Protein AF-A0A419AUM7-F1 (afdb_monomer)

Organism: Pectobacterium carotovorum (NCBI:txid554)

Structure (mmCIF, N/CA/C/O backbone):
data_AF-A0A419AUM7-F1
#
_entry.id   AF-A0A419AUM7-F1
#
loop_
_atom_site.group_PDB
_atom_site.id
_atom_site.type_symbol
_atom_site.label_atom_id
_atom_site.label_alt_id
_atom_site.label_comp_id
_atom_site.label_asym_id
_atom_site.label_entity_id
_atom_site.label_seq_id
_atom_site.pdbx_PDB_ins_code
_atom_site.Cartn_x
_atom_site.Cartn_y
_atom_site.Cartn_z
_atom_site.occupancy
_atom_site.B_iso_or_equiv
_atom_site.auth_seq_id
_atom_site.auth_comp_id
_atom_site.auth_asym_id
_atom_site.auth_atom_id
_atom_site.pdbx_PDB_model_num
ATOM 1 N N . MET A 1 1 ? -9.371 -8.138 -4.389 1.00 86.44 1 MET A N 1
ATOM 2 C CA . MET A 1 1 ? -8.068 -7.621 -4.833 1.00 86.44 1 MET A CA 1
ATOM 3 C C . MET A 1 1 ? -8.149 -7.332 -6.309 1.00 86.44 1 MET A C 1
ATOM 5 O O . MET A 1 1 ? -8.524 -8.225 -7.067 1.00 86.44 1 MET A O 1
ATOM 9 N N . LYS A 1 2 ? -7.885 -6.085 -6.676 1.00 89.38 2 LYS A N 1
ATOM 10 C CA . LYS A 1 2 ? -7.813 -5.602 -8.055 1.00 89.38 2 LYS A CA 1
ATOM 11 C C . LYS A 1 2 ? -6.384 -5.726 -8.575 1.00 89.38 2 LYS A C 1
ATOM 13 O O . LYS A 1 2 ? -6.190 -6.215 -9.682 1.00 89.38 2 LYS A O 1
ATOM 18 N N . ASN A 1 3 ? -5.401 -5.410 -7.729 1.00 86.25 3 ASN A N 1
ATOM 19 C CA . ASN A 1 3 ? -3.996 -5.523 -8.068 1.00 86.25 3 ASN A CA 1
ATOM 20 C C . ASN A 1 3 ? -3.612 -6.990 -8.304 1.00 86.25 3 ASN A C 1
ATOM 22 O O . ASN A 1 3 ? -3.698 -7.833 -7.410 1.00 86.25 3 ASN A O 1
ATOM 26 N N . LYS A 1 4 ? -3.169 -7.291 -9.526 1.00 86.56 4 LYS A N 1
ATOM 27 C CA . LYS A 1 4 ? -2.759 -8.644 -9.949 1.00 86.56 4 LYS A CA 1
ATOM 28 C C . LYS A 1 4 ? -1.293 -8.983 -9.655 1.00 86.56 4 LYS A C 1
ATOM 30 O O . LYS A 1 4 ? -0.858 -10.101 -9.938 1.00 86.56 4 LYS A O 1
ATOM 35 N N . TYR A 1 5 ? -0.518 -8.011 -9.180 1.00 84.56 5 TYR A N 1
ATOM 36 C CA . TYR A 1 5 ? 0.921 -8.135 -8.959 1.00 84.56 5 TYR A CA 1
ATOM 37 C C . TYR A 1 5 ? 1.253 -8.430 -7.498 1.00 84.56 5 TYR A C 1
ATOM 39 O O . TYR A 1 5 ? 2.184 -9.190 -7.254 1.00 84.56 5 TYR A O 1
ATOM 47 N N . MET A 1 6 ? 0.492 -7.861 -6.561 1.00 85.12 6 MET A N 1
ATOM 48 C CA . MET A 1 6 ? 0.632 -8.072 -5.127 1.00 85.12 6 MET A CA 1
ATOM 49 C C . MET A 1 6 ? -0.326 -9.128 -4.597 1.00 85.12 6 MET A C 1
ATOM 51 O O . MET A 1 6 ? -1.468 -9.254 -5.024 1.00 85.12 6 MET A O 1
ATOM 55 N N . GLU A 1 7 ? 0.140 -9.831 -3.577 1.00 87.12 7 GLU A N 1
ATOM 56 C CA . GLU A 1 7 ? -0.677 -10.681 -2.719 1.00 87.12 7 GLU A CA 1
ATOM 57 C C . GLU A 1 7 ? -1.121 -9.930 -1.456 1.00 87.12 7 GLU A C 1
ATOM 59 O O . GLU A 1 7 ? -0.463 -8.991 -0.999 1.00 87.12 7 GLU A O 1
ATOM 64 N N . ILE A 1 8 ? -2.219 -10.388 -0.847 1.00 88.75 8 ILE A N 1
ATOM 65 C CA . ILE A 1 8 ? -2.820 -9.759 0.340 1.00 88.75 8 ILE A CA 1
ATOM 66 C C . ILE A 1 8 ? -1.836 -9.623 1.511 1.00 88.75 8 ILE A C 1
ATOM 68 O O . ILE A 1 8 ? -1.906 -8.660 2.272 1.00 88.75 8 ILE A O 1
ATOM 72 N N . GLN A 1 9 ? -0.886 -10.554 1.628 1.00 88.38 9 GLN A N 1
ATOM 73 C CA . GLN A 1 9 ? 0.150 -10.543 2.659 1.00 88.38 9 GLN A CA 1
ATOM 74 C C . GLN A 1 9 ? 1.063 -9.313 2.578 1.00 88.38 9 GLN A C 1
ATOM 76 O O . GLN A 1 9 ? 1.439 -8.762 3.612 1.00 88.38 9 GLN A O 1
ATOM 81 N N . HIS A 1 10 ? 1.363 -8.822 1.370 1.00 89.38 10 HIS A N 1
ATOM 82 C CA . HIS A 1 10 ? 2.156 -7.605 1.186 1.00 89.38 10 HIS A CA 1
ATOM 83 C C . HIS A 1 10 ? 1.377 -6.377 1.669 1.00 89.38 10 HIS A C 1
ATOM 85 O O . HIS A 1 10 ? 1.909 -5.568 2.426 1.00 89.38 10 HIS A O 1
ATOM 91 N N . LEU A 1 11 ? 0.091 -6.286 1.311 1.00 92.56 11 LEU A N 1
ATOM 92 C CA . LEU A 1 11 ? -0.796 -5.202 1.746 1.00 92.56 11 LEU A CA 1
ATOM 93 C C . LEU A 1 11 ? -0.959 -5.191 3.271 1.00 92.56 11 LEU A C 1
ATOM 95 O O . LEU A 1 11 ? -0.854 -4.146 3.915 1.00 92.56 11 LEU A O 1
ATOM 99 N N . TYR A 1 12 ? -1.152 -6.371 3.866 1.00 91.88 12 TYR A N 1
ATOM 100 C CA . TYR A 1 12 ? -1.231 -6.518 5.315 1.00 91.88 12 TYR A CA 1
ATOM 101 C C . TYR A 1 12 ? 0.079 -6.120 5.999 1.00 91.88 12 TYR A C 1
ATOM 103 O O . TYR A 1 12 ? 0.045 -5.410 7.002 1.00 91.88 12 TYR A O 1
ATOM 111 N N . LYS A 1 13 ? 1.234 -6.519 5.448 1.00 90.56 13 LYS A N 1
ATOM 112 C CA . LYS A 1 13 ? 2.552 -6.127 5.962 1.00 90.56 13 LYS A CA 1
ATOM 113 C C . LYS A 1 13 ? 2.736 -4.607 5.941 1.00 90.56 13 LYS A C 1
ATOM 115 O O . LYS A 1 13 ? 3.181 -4.056 6.942 1.00 90.56 13 LYS A O 1
ATOM 120 N N . MET A 1 14 ? 2.323 -3.917 4.875 1.00 92.81 14 MET A N 1
ATOM 121 C CA . MET A 1 14 ? 2.367 -2.448 4.822 1.00 92.81 14 MET A CA 1
ATOM 122 C C . MET A 1 14 ? 1.524 -1.804 5.929 1.00 92.81 14 MET A C 1
ATOM 124 O O . MET A 1 14 ? 2.030 -0.976 6.686 1.00 92.81 14 MET A O 1
ATOM 128 N N . LEU A 1 15 ? 0.250 -2.198 6.059 1.00 92.56 15 LEU A N 1
ATOM 129 C CA . LEU A 1 15 ? -0.637 -1.671 7.106 1.00 92.56 15 LEU A CA 1
ATOM 130 C C . LEU A 1 15 ? -0.103 -1.994 8.504 1.00 92.56 15 LEU A C 1
ATOM 132 O O . LEU A 1 15 ? -0.154 -1.163 9.409 1.00 92.56 15 LEU A O 1
ATOM 136 N N . ARG A 1 16 ? 0.454 -3.190 8.685 1.00 90.31 16 ARG A N 1
ATOM 137 C CA . ARG A 1 16 ? 1.070 -3.598 9.941 1.00 90.31 16 ARG A CA 1
ATOM 138 C C . ARG A 1 16 ? 2.274 -2.733 10.293 1.00 90.31 16 ARG A C 1
ATOM 140 O O . ARG A 1 16 ? 2.326 -2.255 11.423 1.00 90.31 16 ARG A O 1
ATOM 147 N N . ASN A 1 17 ? 3.197 -2.510 9.362 1.00 89.81 17 ASN A N 1
ATOM 148 C CA . ASN A 1 17 ? 4.362 -1.655 9.590 1.00 89.81 17 ASN A CA 1
ATOM 149 C C . ASN A 1 17 ? 3.924 -0.224 9.920 1.00 89.81 17 ASN A C 1
ATOM 151 O O . ASN A 1 17 ? 4.400 0.353 10.892 1.00 89.81 17 ASN A O 1
ATOM 155 N N . MET A 1 18 ? 2.924 0.310 9.211 1.00 90.56 18 MET A N 1
ATOM 156 C CA . MET A 1 18 ? 2.323 1.602 9.549 1.00 90.56 18 MET A CA 1
ATOM 157 C C . MET A 1 18 ? 1.858 1.658 11.014 1.00 90.56 18 MET A C 1
ATOM 159 O O . MET A 1 18 ? 2.232 2.581 11.735 1.00 90.56 18 MET A O 1
ATOM 163 N N . TYR A 1 19 ? 1.054 0.693 11.469 1.00 89.56 19 TYR A N 1
ATOM 164 C CA . TYR A 1 19 ? 0.537 0.697 12.843 1.00 89.56 19 TYR A CA 1
ATOM 165 C C . TYR A 1 19 ? 1.601 0.419 13.902 1.00 89.56 19 TYR A C 1
ATOM 167 O O . TYR A 1 19 ? 1.489 0.930 15.009 1.00 89.56 19 TYR A O 1
ATOM 175 N N . MET A 1 20 ? 2.602 -0.404 13.602 1.00 87.25 20 MET A N 1
ATOM 176 C CA . MET A 1 20 ? 3.614 -0.814 14.579 1.00 87.25 20 MET A CA 1
ATOM 177 C C . MET A 1 20 ? 4.754 0.200 14.699 1.00 87.25 20 MET A C 1
ATOM 179 O O . MET A 1 20 ? 5.259 0.417 15.798 1.00 87.25 20 MET A O 1
ATOM 183 N N . GLU A 1 21 ? 5.165 0.801 13.585 1.00 86.75 21 GLU A N 1
ATOM 184 C CA . GLU A 1 21 ? 6.406 1.576 13.496 1.00 86.75 21 GLU A CA 1
ATOM 185 C C . GLU A 1 21 ? 6.139 3.073 13.344 1.00 86.75 21 GLU A C 1
ATOM 187 O O . GLU A 1 21 ? 6.814 3.883 13.977 1.00 86.75 21 GLU A O 1
ATOM 192 N N . VAL A 1 22 ? 5.126 3.455 12.558 1.00 85.94 22 VAL A N 1
ATOM 193 C CA . VAL A 1 22 ? 4.836 4.869 12.264 1.00 85.94 22 VAL A CA 1
ATOM 194 C C . VAL A 1 22 ? 3.830 5.454 13.258 1.00 85.94 22 VAL A C 1
ATOM 196 O O . VAL A 1 22 ? 4.033 6.551 13.779 1.00 85.94 22 VAL A O 1
ATOM 199 N N . PHE A 1 23 ? 2.763 4.714 13.576 1.00 88.19 23 PHE A N 1
ATOM 200 C CA . PHE A 1 23 ? 1.686 5.154 14.473 1.00 88.19 23 PHE A CA 1
ATOM 201 C C . PHE A 1 23 ? 1.384 4.154 15.603 1.00 88.19 23 PHE A C 1
ATOM 203 O O . PHE A 1 23 ? 0.232 3.739 15.756 1.00 88.19 23 PHE A O 1
ATOM 210 N N . PRO A 1 24 ? 2.369 3.822 16.462 1.00 83.81 24 PRO A N 1
ATOM 211 C CA . PRO A 1 24 ? 2.204 2.819 17.521 1.00 83.81 24 PRO A CA 1
ATOM 212 C C . PRO A 1 24 ? 1.098 3.149 18.532 1.00 83.81 24 PRO A C 1
ATOM 214 O O . PRO A 1 24 ? 0.513 2.250 19.134 1.00 83.81 24 PRO A O 1
ATOM 217 N N . SER A 1 25 ? 0.799 4.436 18.730 1.00 85.44 25 SER A N 1
ATOM 218 C CA . SER A 1 25 ? -0.205 4.888 19.701 1.00 85.44 25 SER A CA 1
ATOM 219 C C . SER A 1 25 ? -1.598 5.046 19.094 1.00 85.44 25 SER A C 1
ATOM 221 O O . SER A 1 25 ? -2.575 4.600 19.691 1.00 85.44 25 SER A O 1
ATOM 223 N N . SER A 1 26 ? -1.697 5.740 17.957 1.00 88.38 26 SER A N 1
ATOM 224 C CA . SER A 1 26 ? -2.921 5.941 17.171 1.00 88.38 26 SER A CA 1
ATOM 225 C C . SER A 1 26 ? -2.643 6.796 15.946 1.00 88.38 26 SER A C 1
ATOM 227 O O . SER A 1 26 ? -1.855 7.740 16.027 1.00 88.38 26 SER A O 1
ATOM 229 N N . ILE A 1 27 ? -3.385 6.552 14.874 1.00 88.50 27 ILE A N 1
ATOM 230 C CA . ILE A 1 27 ? -3.413 7.416 13.699 1.00 88.50 27 ILE A CA 1
ATOM 231 C C . ILE A 1 27 ? -4.345 8.611 13.963 1.00 88.50 27 ILE A C 1
ATOM 233 O O . ILE A 1 27 ? -5.476 8.409 14.418 1.00 88.50 27 ILE A O 1
ATOM 237 N N . PRO A 1 28 ? -3.906 9.858 13.705 1.00 85.81 28 PRO A N 1
ATOM 238 C CA . PRO A 1 28 ? -4.768 11.028 13.823 1.00 85.81 28 PRO A CA 1
ATOM 239 C C . PRO A 1 28 ? -5.965 10.963 12.863 1.00 85.81 28 PRO A C 1
ATOM 241 O O . PRO A 1 28 ? -5.854 10.494 11.731 1.00 85.81 28 PRO A O 1
ATOM 244 N N . SER A 1 29 ? -7.113 11.487 13.297 1.00 82.56 29 SER A N 1
ATOM 245 C CA . SER A 1 29 ? -8.309 11.568 12.449 1.00 82.56 29 SER A CA 1
ATOM 246 C C . SER A 1 29 ? -8.020 12.343 11.160 1.00 82.56 29 SER A C 1
ATOM 248 O O . SER A 1 29 ? -7.474 13.442 11.212 1.00 82.56 29 SER A O 1
ATOM 250 N N . GLY A 1 30 ? -8.423 11.787 10.014 1.00 80.38 30 GLY A N 1
ATOM 251 C CA . GLY A 1 30 ? -8.239 12.403 8.694 1.00 80.38 30 GLY A CA 1
ATOM 252 C C . GLY A 1 30 ? -6.813 12.341 8.135 1.00 80.38 30 GLY A C 1
ATOM 253 O O . GLY A 1 30 ? -6.568 12.899 7.073 1.00 80.38 30 GLY A O 1
ATOM 254 N N . PHE A 1 31 ? -5.878 11.675 8.821 1.00 86.88 31 PHE A N 1
ATOM 255 C CA . PHE A 1 31 ? -4.496 11.541 8.353 1.00 86.88 31 PHE A CA 1
ATOM 256 C C . PHE A 1 31 ? -4.351 10.561 7.179 1.00 86.88 31 PHE A C 1
ATOM 258 O O . PHE A 1 31 ? -3.484 10.731 6.327 1.00 86.88 31 PHE A O 1
ATOM 265 N N . ILE A 1 32 ? -5.192 9.527 7.134 1.00 86.31 32 ILE A N 1
ATOM 266 C CA . ILE A 1 32 ? -5.122 8.488 6.106 1.00 86.31 32 ILE A CA 1
ATOM 267 C C . ILE A 1 32 ? -5.763 9.015 4.825 1.00 86.31 32 ILE A C 1
ATOM 269 O O . ILE A 1 32 ? -6.985 9.103 4.714 1.00 86.31 32 ILE A O 1
ATOM 273 N N . THR A 1 33 ? -4.909 9.361 3.869 1.00 89.94 33 THR A N 1
ATOM 274 C CA . THR A 1 33 ? -5.259 9.857 2.536 1.00 89.94 33 THR A CA 1
ATOM 275 C C . THR A 1 33 ? -4.662 8.958 1.453 1.00 89.94 33 THR A C 1
ATOM 277 O O . THR A 1 33 ? -3.827 8.093 1.722 1.00 89.94 33 THR A O 1
ATOM 280 N N . ASP A 1 34 ? -5.056 9.172 0.200 1.00 92.06 34 ASP A N 1
ATOM 281 C CA . ASP A 1 34 ? -4.495 8.463 -0.958 1.00 92.06 34 ASP A CA 1
ATOM 282 C C . ASP A 1 34 ? -2.987 8.689 -1.087 1.00 92.06 34 ASP A C 1
ATOM 284 O O . ASP A 1 34 ? -2.243 7.745 -1.327 1.00 92.06 34 ASP A O 1
ATOM 288 N N . GLU A 1 35 ? -2.533 9.920 -0.848 1.00 91.12 35 GLU A N 1
ATOM 289 C CA . GLU A 1 35 ? -1.114 10.305 -0.855 1.00 91.12 35 GLU A CA 1
ATOM 290 C C . GLU A 1 35 ? -0.319 9.571 0.233 1.00 91.12 35 GLU A C 1
ATOM 292 O O . GLU A 1 35 ? 0.852 9.222 0.059 1.00 91.12 35 GLU A O 1
ATOM 297 N N . PHE A 1 36 ? -0.964 9.305 1.367 1.00 91.94 36 PHE A N 1
ATOM 298 C CA . PHE A 1 36 ? -0.354 8.537 2.435 1.00 91.94 36 PHE A CA 1
ATOM 299 C C . PHE A 1 36 ? -0.207 7.055 2.046 1.00 91.94 36 PHE A C 1
ATOM 301 O O . PHE A 1 36 ? 0.872 6.488 2.221 1.00 91.94 36 PHE A O 1
ATOM 308 N N . TYR A 1 37 ? -1.231 6.443 1.440 1.00 94.12 37 TYR A N 1
ATOM 309 C CA . TYR A 1 37 ? -1.109 5.083 0.896 1.00 94.12 37 TYR A CA 1
ATOM 310 C C . TYR A 1 37 ? -0.064 4.998 -0.220 1.00 94.12 37 TYR A C 1
ATOM 312 O O . TYR A 1 37 ? 0.726 4.060 -0.248 1.00 94.12 37 TYR A O 1
ATOM 320 N N . GLU A 1 38 ? -0.014 5.990 -1.107 1.00 93.69 38 GLU A N 1
ATOM 321 C CA . GLU A 1 38 ? 1.017 6.117 -2.140 1.00 93.69 38 GLU A CA 1
ATOM 322 C C . GLU A 1 38 ? 2.422 6.096 -1.523 1.00 93.69 38 GLU A C 1
ATOM 324 O O . GLU A 1 38 ? 3.266 5.296 -1.928 1.00 93.69 38 GLU A O 1
ATOM 329 N N . THR A 1 39 ? 2.643 6.901 -0.481 1.00 91.56 39 THR A N 1
ATOM 330 C CA . THR A 1 39 ? 3.908 6.928 0.269 1.00 91.56 39 THR A CA 1
ATOM 331 C C . THR A 1 39 ? 4.232 5.562 0.882 1.00 91.56 39 THR A C 1
ATOM 333 O O . THR A 1 39 ? 5.369 5.100 0.786 1.00 91.56 39 THR A O 1
ATOM 336 N N . MET A 1 40 ? 3.247 4.875 1.472 1.00 93.31 40 MET A N 1
ATOM 337 C CA . MET A 1 40 ? 3.445 3.529 2.022 1.00 93.31 40 MET A CA 1
ATOM 338 C C . MET A 1 40 ? 3.872 2.520 0.954 1.00 93.31 40 MET A C 1
ATOM 340 O O . MET A 1 40 ? 4.786 1.731 1.194 1.00 93.31 40 MET A O 1
ATOM 344 N N . ILE A 1 41 ? 3.241 2.551 -0.223 1.00 93.38 41 ILE A N 1
ATOM 345 C CA . ILE A 1 41 ? 3.571 1.650 -1.333 1.00 93.38 41 ILE A CA 1
ATOM 346 C C . ILE A 1 41 ? 4.998 1.917 -1.818 1.00 93.38 41 ILE A C 1
ATOM 348 O O . ILE A 1 41 ? 5.770 0.976 -1.990 1.00 93.38 41 ILE A O 1
ATOM 352 N N . ILE A 1 42 ? 5.374 3.187 -1.996 1.00 91.44 42 ILE A N 1
ATOM 353 C CA . ILE A 1 42 ? 6.719 3.582 -2.438 1.00 91.44 42 ILE A CA 1
ATOM 354 C C . ILE A 1 42 ? 7.782 3.123 -1.435 1.00 91.44 42 ILE A C 1
ATOM 356 O O . ILE A 1 42 ? 8.774 2.510 -1.839 1.00 91.44 42 ILE A O 1
ATOM 360 N N . ASN A 1 43 ? 7.563 3.354 -0.137 1.00 90.44 43 ASN A N 1
ATOM 361 C CA . ASN A 1 43 ? 8.483 2.909 0.911 1.00 90.44 43 ASN A CA 1
ATOM 362 C C . ASN A 1 43 ? 8.625 1.385 0.906 1.00 90.44 43 ASN A C 1
ATOM 364 O O . ASN A 1 43 ? 9.741 0.874 0.899 1.00 90.44 43 ASN A O 1
ATOM 368 N N . TYR A 1 44 ? 7.510 0.659 0.801 1.00 89.94 44 TYR A N 1
ATOM 369 C CA . TYR A 1 44 ? 7.520 -0.799 0.715 1.00 89.94 44 TYR A CA 1
ATOM 370 C C . TYR A 1 44 ? 8.330 -1.308 -0.484 1.00 89.94 44 TYR A C 1
ATOM 372 O O . TYR A 1 44 ? 9.184 -2.180 -0.334 1.00 89.94 44 TYR A O 1
ATOM 380 N N . LEU A 1 45 ? 8.110 -0.742 -1.674 1.00 88.31 45 LEU A N 1
ATOM 381 C CA . LEU A 1 45 ? 8.859 -1.109 -2.878 1.00 88.31 45 LEU A CA 1
ATOM 382 C C . LEU A 1 45 ? 10.360 -0.812 -2.753 1.00 88.31 45 LEU A C 1
ATOM 384 O O . LEU A 1 45 ? 11.199 -1.583 -3.227 1.00 88.31 45 LEU A O 1
ATOM 388 N N . THR A 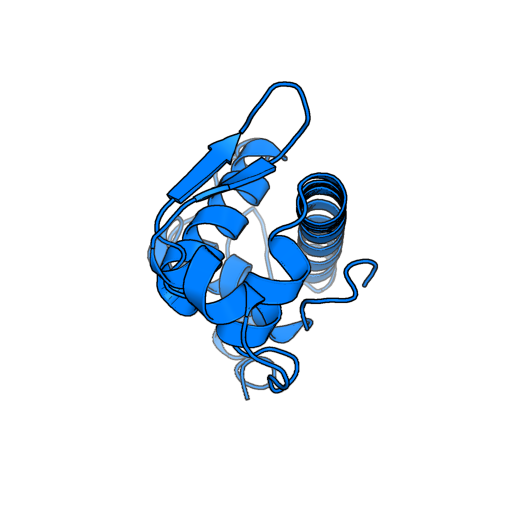1 46 ? 10.698 0.293 -2.096 1.00 86.56 46 THR A N 1
ATOM 389 C CA . THR A 1 46 ? 12.082 0.720 -1.872 1.00 86.56 46 THR A CA 1
ATOM 390 C C . THR A 1 46 ? 12.792 -0.197 -0.878 1.00 86.56 46 THR A C 1
ATOM 392 O O . THR A 1 46 ? 13.909 -0.642 -1.133 1.00 86.56 46 THR A O 1
ATOM 395 N N . GLU A 1 47 ? 12.150 -0.530 0.238 1.00 85.31 47 GLU A N 1
ATOM 396 C CA . GLU A 1 47 ? 12.757 -1.317 1.313 1.00 85.31 47 GLU A CA 1
ATOM 397 C C . GLU A 1 47 ? 12.814 -2.811 0.984 1.00 85.31 47 GLU A C 1
ATOM 399 O O . GLU A 1 47 ? 13.868 -3.433 1.119 1.00 85.31 47 GLU A O 1
ATOM 404 N N . GLU A 1 48 ? 11.708 -3.384 0.509 1.00 82.75 48 GLU A N 1
ATOM 405 C CA . GLU A 1 48 ? 11.569 -4.837 0.346 1.00 82.75 48 GLU A CA 1
ATOM 406 C C . GLU A 1 48 ? 12.063 -5.327 -1.010 1.00 82.75 48 GLU A C 1
ATOM 408 O O . GLU A 1 48 ? 12.603 -6.428 -1.123 1.00 82.75 48 GLU A O 1
ATOM 413 N N . PHE A 1 49 ? 11.902 -4.509 -2.051 1.00 77.88 49 PHE A N 1
ATOM 414 C CA . PHE A 1 49 ? 12.329 -4.864 -3.402 1.00 77.88 49 PHE A CA 1
ATOM 415 C C . PHE A 1 49 ? 13.538 -4.063 -3.879 1.00 77.88 49 PHE A C 1
ATOM 417 O O . PHE A 1 49 ? 14.024 -4.314 -4.980 1.00 77.88 49 PHE A O 1
ATOM 424 N N . HIS A 1 50 ? 14.083 -3.161 -3.054 1.00 79.56 50 HIS A N 1
ATOM 425 C CA . HIS A 1 50 ? 15.285 -2.381 -3.366 1.00 79.56 50 HIS A CA 1
ATOM 426 C C . HIS A 1 50 ? 15.170 -1.577 -4.664 1.00 79.56 50 HIS A C 1
ATOM 428 O O . HIS A 1 50 ? 16.125 -1.520 -5.450 1.00 79.56 50 HIS A O 1
ATOM 434 N N . PHE A 1 51 ? 13.995 -0.992 -4.901 1.00 80.50 51 PHE A N 1
ATOM 435 C CA . PHE A 1 51 ? 13.795 -0.032 -5.981 1.00 80.50 51 PHE A CA 1
ATOM 436 C C . PHE A 1 51 ? 14.649 1.206 -5.683 1.00 80.50 51 PHE A C 1
ATOM 438 O O . PHE A 1 51 ? 14.619 1.721 -4.571 1.00 80.50 51 PHE A O 1
ATOM 445 N N . GLU A 1 52 ? 15.473 1.630 -6.645 1.00 80.94 52 GLU A N 1
ATOM 446 C CA . GLU A 1 52 ? 16.446 2.713 -6.423 1.00 80.94 52 GLU A CA 1
ATOM 447 C C . GLU A 1 52 ? 15.760 4.079 -6.376 1.00 80.94 52 GLU A C 1
ATOM 449 O O . GLU A 1 52 ? 16.045 4.877 -5.487 1.00 80.94 52 GLU A O 1
ATOM 454 N N . GLU A 1 53 ? 14.858 4.347 -7.321 1.00 84.69 53 GLU A N 1
ATOM 455 C CA . GLU A 1 53 ? 14.157 5.621 -7.399 1.00 84.69 53 GLU A CA 1
ATOM 456 C C . GLU A 1 53 ? 12.767 5.440 -8.033 1.00 84.69 53 GLU A C 1
ATOM 458 O O . GLU A 1 53 ? 12.626 4.870 -9.119 1.00 84.69 53 GLU A O 1
ATOM 463 N N . ILE A 1 54 ? 11.737 5.938 -7.343 1.00 85.88 54 ILE A N 1
ATOM 464 C CA . ILE A 1 54 ? 10.357 6.032 -7.832 1.00 85.88 54 ILE A CA 1
ATOM 465 C C . ILE A 1 54 ? 10.004 7.514 -7.927 1.00 85.88 54 ILE A C 1
ATOM 467 O O . ILE A 1 54 ? 10.053 8.223 -6.923 1.00 85.88 54 ILE A O 1
ATOM 471 N N . ILE A 1 55 ? 9.633 7.983 -9.118 1.00 84.62 55 ILE A N 1
ATOM 472 C CA . ILE A 1 55 ? 9.293 9.390 -9.353 1.00 84.62 55 ILE A CA 1
ATOM 473 C C . ILE A 1 55 ? 7.849 9.502 -9.823 1.00 84.62 55 ILE A C 1
ATOM 475 O O . ILE A 1 55 ? 7.436 8.817 -10.759 1.00 84.62 55 ILE A O 1
ATOM 479 N N . LYS A 1 56 ? 7.102 10.421 -9.210 1.00 84.19 56 LYS A N 1
ATOM 480 C CA . LYS A 1 56 ? 5.800 10.861 -9.707 1.00 84.19 56 LYS A CA 1
ATOM 481 C C . LYS A 1 56 ? 5.991 11.912 -10.802 1.00 84.19 56 LYS A C 1
ATOM 483 O O . LYS A 1 56 ? 6.646 12.931 -10.593 1.00 84.19 56 LYS A O 1
ATOM 488 N N . THR A 1 57 ? 5.414 11.658 -11.963 1.00 85.00 57 THR A N 1
ATOM 489 C CA . THR A 1 57 ? 5.430 12.506 -13.159 1.00 85.00 57 THR A CA 1
ATOM 490 C C . THR A 1 57 ? 4.004 12.922 -13.523 1.00 85.00 57 THR A C 1
ATOM 492 O O . THR A 1 57 ? 3.035 12.403 -12.969 1.00 85.00 57 THR A O 1
ATOM 495 N N . GLU A 1 58 ? 3.851 13.830 -14.490 1.00 80.44 58 GLU A N 1
ATOM 496 C CA . GLU A 1 58 ? 2.529 14.208 -15.018 1.00 80.44 58 GLU A CA 1
ATOM 497 C C . GLU A 1 58 ? 1.778 13.023 -15.650 1.00 80.44 58 GLU A C 1
ATOM 499 O O . GLU A 1 58 ? 0.551 12.998 -15.642 1.00 80.44 58 GLU A O 1
ATOM 504 N N . ASN A 1 59 ? 2.512 12.021 -16.147 1.00 76.81 59 ASN A N 1
ATOM 505 C CA . ASN A 1 59 ? 1.964 10.838 -16.814 1.00 76.81 59 ASN A CA 1
ATOM 506 C C . ASN A 1 59 ? 1.851 9.618 -15.882 1.00 76.81 59 ASN A C 1
ATOM 508 O O . ASN A 1 59 ? 1.606 8.513 -16.357 1.00 76.81 59 ASN A O 1
ATOM 512 N N . GLY A 1 60 ? 2.048 9.798 -14.570 1.00 84.06 60 GLY A N 1
ATOM 513 C CA . GLY A 1 60 ? 2.009 8.719 -13.583 1.00 84.06 60 GLY A CA 1
ATOM 514 C C . GLY A 1 60 ? 3.375 8.437 -12.967 1.00 84.06 60 GLY A C 1
ATOM 515 O O . GLY A 1 60 ? 4.091 9.377 -12.636 1.00 84.06 60 GLY A O 1
ATOM 516 N N . TYR A 1 61 ? 3.750 7.172 -12.778 1.00 84.88 61 TYR A N 1
ATOM 517 C CA . TYR A 1 61 ? 4.957 6.812 -12.019 1.00 84.88 61 TYR A CA 1
ATOM 518 C C . TYR A 1 61 ? 6.050 6.208 -12.894 1.00 84.88 61 TYR A C 1
ATOM 520 O O . TYR A 1 61 ? 5.797 5.330 -13.716 1.00 84.88 61 TYR A O 1
ATOM 528 N N . GLU A 1 62 ? 7.290 6.630 -12.663 1.00 83.88 62 GLU A N 1
ATOM 529 C CA . GLU A 1 62 ? 8.470 6.088 -13.331 1.00 83.88 62 GLU A CA 1
ATOM 530 C C . GLU A 1 62 ? 9.405 5.401 -12.336 1.00 83.88 62 GLU A C 1
ATOM 532 O O . GLU A 1 62 ? 9.742 5.960 -11.290 1.00 83.88 62 GLU A O 1
ATOM 537 N N . LEU A 1 63 ? 9.870 4.204 -12.706 1.00 83.44 63 LEU A N 1
ATOM 538 C CA . LEU A 1 63 ? 10.968 3.511 -12.036 1.00 83.44 63 LEU A CA 1
ATOM 539 C C . LEU A 1 63 ? 12.296 3.866 -12.690 1.00 83.44 63 LEU A C 1
ATOM 541 O O . LEU A 1 63 ? 12.487 3.635 -13.887 1.00 83.44 63 LEU A O 1
ATOM 545 N N . ARG A 1 64 ? 13.237 4.360 -11.888 1.00 79.50 64 ARG A N 1
ATOM 546 C CA . ARG A 1 64 ? 14.609 4.637 -12.312 1.00 79.50 64 ARG A CA 1
ATOM 547 C C . ARG A 1 64 ? 15.593 3.862 -11.446 1.00 79.50 64 ARG A C 1
ATOM 549 O O . ARG A 1 64 ? 15.322 3.533 -10.293 1.00 79.50 64 ARG A O 1
ATOM 556 N N . GLY A 1 65 ? 16.726 3.515 -12.046 1.00 76.00 65 GLY A N 1
ATOM 557 C CA . GLY A 1 65 ? 17.782 2.785 -11.360 1.00 76.00 65 GLY A CA 1
ATOM 558 C C . GLY A 1 65 ? 18.532 1.820 -12.258 1.00 76.00 65 GLY A C 1
ATOM 559 O O . GLY A 1 65 ? 17.991 1.259 -13.212 1.00 76.00 65 GLY A O 1
ATOM 560 N N . THR A 1 66 ? 19.784 1.577 -11.896 1.00 74.62 66 THR A N 1
ATOM 561 C CA . THR A 1 66 ? 20.697 0.705 -12.645 1.00 74.62 66 THR A CA 1
ATOM 562 C C . THR A 1 66 ? 20.182 -0.736 -12.675 1.00 74.62 66 THR A C 1
ATOM 564 O O . THR A 1 66 ? 20.321 -1.438 -13.677 1.00 74.62 66 THR A O 1
ATOM 567 N N . LYS A 1 67 ? 19.536 -1.184 -11.591 1.00 72.62 67 LYS A N 1
ATOM 568 C CA . LYS A 1 67 ? 18.918 -2.513 -11.494 1.00 72.62 67 LYS A CA 1
ATOM 569 C C . LYS A 1 67 ? 17.726 -2.692 -12.433 1.00 72.62 67 LYS A C 1
ATOM 571 O O . LYS A 1 67 ? 17.575 -3.771 -13.002 1.00 72.62 67 LYS A O 1
ATOM 576 N N . VAL A 1 68 ? 16.911 -1.657 -12.638 1.00 73.25 68 VAL A N 1
ATOM 577 C CA . VAL A 1 68 ? 15.710 -1.729 -13.492 1.00 73.25 68 VAL A CA 1
ATOM 578 C C . VAL A 1 68 ? 16.098 -2.124 -14.921 1.00 73.25 68 VAL A C 1
ATOM 580 O O . VAL A 1 68 ? 15.502 -3.029 -15.507 1.00 73.25 68 VAL A O 1
ATOM 583 N N . ASP A 1 69 ? 17.164 -1.525 -15.452 1.00 72.94 69 ASP A N 1
ATOM 584 C CA . ASP A 1 69 ? 17.667 -1.818 -16.798 1.00 72.94 69 ASP A CA 1
ATOM 585 C C . ASP A 1 69 ? 18.240 -3.234 -16.945 1.00 72.94 69 ASP A C 1
ATOM 587 O O . ASP A 1 69 ? 18.198 -3.817 -18.035 1.00 72.94 69 ASP A O 1
ATOM 591 N N . VAL A 1 70 ? 18.764 -3.801 -15.857 1.00 75.06 70 VAL A N 1
ATOM 592 C CA . VAL A 1 70 ? 19.262 -5.182 -15.810 1.00 75.06 70 VAL A CA 1
ATOM 593 C C . VAL A 1 70 ? 18.090 -6.164 -15.819 1.00 75.06 70 VAL A C 1
ATOM 595 O O . VAL A 1 70 ? 18.063 -7.081 -16.641 1.00 75.06 70 VAL A O 1
ATOM 598 N N . TYR A 1 71 ? 17.089 -5.959 -14.959 1.00 73.75 71 TYR A N 1
ATOM 599 C CA . TYR A 1 71 ? 15.967 -6.892 -14.819 1.00 73.75 71 TYR A CA 1
ATOM 600 C C . TYR A 1 71 ? 15.025 -6.912 -16.023 1.00 73.75 71 TYR A C 1
ATOM 602 O O . TYR A 1 71 ? 14.496 -7.980 -16.345 1.00 73.75 71 TYR A O 1
ATOM 610 N N . LYS A 1 72 ? 14.895 -5.793 -16.753 1.00 71.75 72 LYS A N 1
ATOM 611 C CA . LYS A 1 72 ? 14.201 -5.735 -18.056 1.00 71.75 72 LYS A CA 1
ATOM 612 C C . LYS A 1 72 ? 14.743 -6.744 -19.071 1.00 71.75 72 LYS A C 1
ATOM 614 O O . LYS A 1 72 ? 13.994 -7.232 -19.912 1.00 71.75 72 LYS A O 1
ATOM 619 N N . LYS A 1 73 ? 16.042 -7.051 -19.008 1.00 74.12 73 LYS A N 1
ATOM 620 C CA . LYS A 1 73 ? 16.742 -7.916 -19.974 1.00 74.12 73 LYS A CA 1
ATOM 621 C C . LYS A 1 73 ? 16.762 -9.391 -19.570 1.00 74.12 73 LYS A C 1
ATOM 623 O O . LYS A 1 73 ? 17.289 -10.214 -20.312 1.00 74.12 73 LYS A O 1
ATOM 628 N N . MET A 1 74 ? 16.221 -9.734 -18.402 1.00 70.38 74 MET A N 1
ATOM 629 C CA . MET A 1 74 ? 16.187 -11.105 -17.900 1.00 70.38 74 MET A CA 1
ATOM 630 C C . MET A 1 74 ? 14.895 -11.823 -18.322 1.00 70.38 74 MET A C 1
ATOM 632 O O . MET A 1 74 ? 13.789 -11.268 -18.292 1.00 70.38 74 MET A O 1
ATOM 636 N N . ASN A 1 75 ? 15.042 -13.082 -18.738 1.00 60.22 75 ASN A N 1
ATOM 637 C CA . ASN A 1 75 ? 13.969 -13.818 -19.407 1.00 60.22 75 ASN A CA 1
ATOM 638 C C . ASN A 1 75 ? 12.939 -14.418 -18.440 1.00 60.22 75 ASN A C 1
ATOM 640 O O . ASN A 1 75 ? 11.770 -14.493 -18.810 1.00 60.22 75 ASN A O 1
ATOM 644 N N . GLU A 1 76 ? 13.310 -14.750 -17.200 1.00 64.88 76 GLU A N 1
ATOM 645 C CA . GLU A 1 76 ? 12.419 -15.434 -16.253 1.00 64.88 76 GLU A CA 1
ATOM 646 C C . GLU A 1 76 ? 12.614 -14.933 -14.823 1.00 64.88 76 GLU A C 1
ATOM 648 O O . GLU A 1 76 ? 13.736 -14.915 -14.321 1.00 64.88 76 GLU A O 1
ATOM 653 N N . HIS A 1 77 ? 11.505 -14.573 -14.170 1.00 67.38 77 HIS A N 1
ATOM 654 C CA . HIS A 1 77 ? 11.462 -14.209 -12.755 1.00 67.38 77 HIS A CA 1
ATOM 655 C C . HIS A 1 77 ? 10.277 -14.895 -12.089 1.00 67.38 77 HIS A C 1
ATOM 657 O O . HIS A 1 77 ? 9.185 -14.954 -12.657 1.00 67.38 77 HIS A O 1
ATOM 663 N N . GLN A 1 78 ? 10.472 -15.384 -10.869 1.00 70.06 78 GLN A N 1
ATOM 664 C CA . GLN A 1 78 ? 9.378 -15.912 -10.061 1.00 70.06 78 GLN A CA 1
ATOM 665 C C . GLN A 1 78 ? 8.394 -14.782 -9.725 1.00 70.06 78 GLN A C 1
ATOM 667 O O . GLN A 1 78 ? 8.821 -13.710 -9.285 1.00 70.06 78 GLN A O 1
ATOM 672 N N . LYS A 1 79 ? 7.086 -15.016 -9.907 1.00 68.81 79 LYS A N 1
ATOM 673 C CA . LYS A 1 79 ? 6.037 -14.081 -9.465 1.00 68.81 79 LYS A CA 1
ATOM 674 C C . LYS A 1 79 ? 6.249 -13.694 -8.000 1.00 68.81 79 LYS A C 1
ATOM 676 O O . LYS A 1 79 ? 6.591 -14.544 -7.185 1.00 68.81 79 LYS A O 1
ATOM 681 N N . GLY A 1 80 ? 6.080 -12.410 -7.697 1.00 65.75 80 GLY A N 1
ATOM 682 C CA . GLY A 1 80 ? 6.288 -11.865 -6.352 1.00 65.75 80 GLY A CA 1
ATOM 683 C C . GLY A 1 80 ? 7.753 -11.594 -5.973 1.00 65.75 80 GLY A C 1
ATOM 684 O O . GLY A 1 80 ? 8.006 -11.050 -4.903 1.00 65.75 80 GLY A O 1
ATOM 685 N N . SER A 1 81 ? 8.733 -11.920 -6.826 1.00 74.50 81 SER A N 1
ATOM 686 C CA . SER A 1 81 ? 10.137 -11.539 -6.597 1.00 74.50 81 SER A CA 1
ATOM 687 C C . SER A 1 81 ? 10.417 -10.080 -6.976 1.00 74.50 81 SER A C 1
ATOM 689 O O . SER A 1 81 ? 9.754 -9.521 -7.852 1.00 74.50 81 SER A O 1
ATOM 691 N N . ALA A 1 82 ? 11.462 -9.480 -6.389 1.00 75.38 82 ALA A N 1
ATOM 692 C CA . ALA A 1 82 ? 11.925 -8.132 -6.750 1.00 75.38 82 ALA A CA 1
ATOM 693 C C . ALA A 1 82 ? 12.150 -7.984 -8.262 1.00 75.38 82 ALA A C 1
ATOM 695 O O . ALA A 1 82 ? 11.760 -6.994 -8.870 1.00 75.38 82 ALA A O 1
ATOM 696 N N . ALA A 1 83 ? 12.731 -9.010 -8.877 1.00 77.12 83 ALA A N 1
ATOM 697 C CA . ALA A 1 83 ? 13.035 -9.036 -10.295 1.00 77.12 83 ALA A CA 1
ATOM 698 C C . ALA A 1 83 ? 11.771 -9.095 -11.176 1.00 77.12 83 ALA A C 1
ATOM 700 O O . ALA A 1 83 ? 11.706 -8.434 -12.214 1.00 77.12 83 ALA A O 1
ATOM 701 N N . TYR A 1 84 ? 10.739 -9.826 -10.734 1.00 80.94 84 TYR A N 1
ATOM 702 C CA . TYR A 1 84 ? 9.422 -9.835 -11.374 1.00 80.94 84 TYR A CA 1
ATOM 703 C C . TYR A 1 84 ? 8.763 -8.456 -11.300 1.00 80.94 84 TYR A C 1
ATOM 705 O O . TYR A 1 84 ? 8.380 -7.921 -12.337 1.00 80.94 84 TYR A O 1
ATOM 713 N N . TYR A 1 85 ? 8.710 -7.841 -10.114 1.00 79.69 85 TYR A N 1
ATOM 714 C CA . TYR A 1 85 ? 8.148 -6.497 -9.963 1.00 79.69 85 TYR A CA 1
ATOM 715 C C . TYR A 1 85 ? 8.923 -5.456 -10.777 1.00 79.69 85 TYR A C 1
ATOM 717 O O . TYR A 1 85 ? 8.306 -4.662 -11.475 1.00 79.69 85 TYR A O 1
ATOM 725 N N . MET A 1 86 ? 10.260 -5.482 -10.767 1.00 80.12 86 MET A N 1
ATOM 726 C CA . MET A 1 86 ? 11.066 -4.549 -11.563 1.00 80.12 86 MET A CA 1
ATOM 727 C C . MET A 1 86 ? 10.859 -4.716 -13.067 1.00 80.12 86 MET A C 1
ATOM 729 O O . MET A 1 86 ? 10.975 -3.739 -13.794 1.00 80.12 86 MET A O 1
ATOM 733 N N . LYS A 1 87 ? 10.563 -5.924 -13.557 1.00 81.62 87 LYS A N 1
ATOM 734 C CA . LYS A 1 87 ? 10.254 -6.144 -14.973 1.00 81.62 87 LYS A CA 1
ATOM 735 C C . LYS A 1 87 ? 8.863 -5.615 -15.316 1.00 81.62 87 LYS A C 1
ATOM 737 O O . LYS A 1 87 ? 8.743 -4.755 -16.187 1.00 81.62 87 LYS A O 1
ATOM 742 N N . GLU A 1 88 ? 7.843 -6.093 -14.608 1.00 83.81 88 GLU A N 1
ATOM 743 C CA . GLU A 1 88 ? 6.438 -5.783 -14.890 1.00 83.81 88 GLU A CA 1
ATOM 744 C C . GLU A 1 88 ? 6.111 -4.300 -14.668 1.00 83.81 88 GLU A C 1
ATOM 746 O O . GLU A 1 88 ? 5.463 -3.675 -15.502 1.00 83.81 88 GLU A O 1
ATOM 751 N N . LEU A 1 89 ? 6.614 -3.706 -13.584 1.00 85.38 89 LEU A N 1
ATOM 752 C CA . LEU A 1 89 ? 6.328 -2.318 -13.207 1.00 85.38 89 LEU A CA 1
ATOM 753 C C . LEU A 1 89 ? 7.265 -1.307 -13.875 1.00 85.38 89 LEU A C 1
ATOM 755 O O . LEU A 1 89 ? 7.230 -0.124 -13.561 1.00 85.38 89 LEU A O 1
ATOM 759 N N . SER A 1 90 ? 8.128 -1.737 -14.795 1.00 81.25 90 SER A N 1
ATOM 760 C CA . SER A 1 90 ? 9.019 -0.799 -15.484 1.00 81.25 90 SER A CA 1
ATOM 761 C C . SER A 1 90 ? 8.367 -0.007 -16.616 1.00 81.25 90 SER A C 1
ATOM 763 O O . SER A 1 90 ? 8.989 0.914 -17.155 1.00 81.25 90 SER A O 1
ATOM 765 N N . HIS A 1 91 ? 7.140 -0.366 -16.991 1.00 84.00 91 HIS A N 1
ATOM 766 C CA . HIS A 1 91 ? 6.320 0.376 -17.940 1.00 84.00 91 HIS A CA 1
ATOM 767 C C . HIS A 1 91 ? 5.455 1.393 -17.191 1.00 84.00 91 HIS A C 1
ATOM 769 O O . HIS A 1 91 ? 4.757 1.022 -16.251 1.00 84.00 91 HIS A O 1
ATOM 775 N N . ILE A 1 92 ? 5.475 2.656 -17.631 1.00 83.38 92 ILE A N 1
ATOM 776 C CA . ILE A 1 92 ? 4.782 3.769 -16.957 1.00 83.38 92 ILE A CA 1
ATOM 777 C C . ILE A 1 92 ? 3.282 3.510 -16.767 1.00 83.38 92 ILE A C 1
ATOM 779 O O . ILE A 1 92 ? 2.764 3.686 -15.664 1.00 83.38 92 ILE A O 1
ATOM 783 N N . ASP A 1 93 ? 2.600 3.018 -17.805 1.00 86.88 93 ASP A N 1
ATOM 784 C CA . ASP A 1 93 ? 1.161 2.738 -17.755 1.00 86.88 93 ASP A CA 1
ATOM 785 C C . ASP A 1 93 ? 0.860 1.621 -16.751 1.00 86.88 93 ASP A C 1
ATOM 787 O O . ASP A 1 93 ? -0.025 1.749 -15.908 1.00 86.88 93 ASP A O 1
ATOM 791 N N . THR A 1 94 ? 1.660 0.552 -16.784 1.00 89.06 94 THR A N 1
ATOM 792 C CA . THR A 1 94 ? 1.528 -0.589 -15.872 1.00 89.06 94 THR A CA 1
ATOM 793 C C . THR A 1 94 ? 1.819 -0.199 -14.431 1.00 89.06 94 THR A C 1
ATOM 795 O O . THR A 1 94 ? 1.120 -0.643 -13.524 1.00 89.06 94 THR A O 1
ATOM 798 N N . PHE A 1 95 ? 2.828 0.642 -14.196 1.00 89.62 95 PHE A N 1
ATOM 799 C CA . PHE A 1 95 ? 3.144 1.078 -12.843 1.00 89.62 95 PHE A CA 1
ATOM 800 C C . PHE A 1 95 ? 2.071 2.015 -12.289 1.00 89.62 95 PHE A C 1
ATOM 802 O O . PHE A 1 95 ? 1.714 1.934 -11.117 1.00 89.62 95 PHE A O 1
ATOM 809 N N . SER A 1 96 ? 1.507 2.867 -13.139 1.00 90.44 96 SER A N 1
ATOM 810 C CA . SER A 1 96 ? 0.428 3.771 -12.748 1.00 90.44 96 SER A CA 1
ATOM 811 C C . SER A 1 96 ? -0.853 3.011 -12.414 1.00 90.44 96 SER A C 1
ATOM 813 O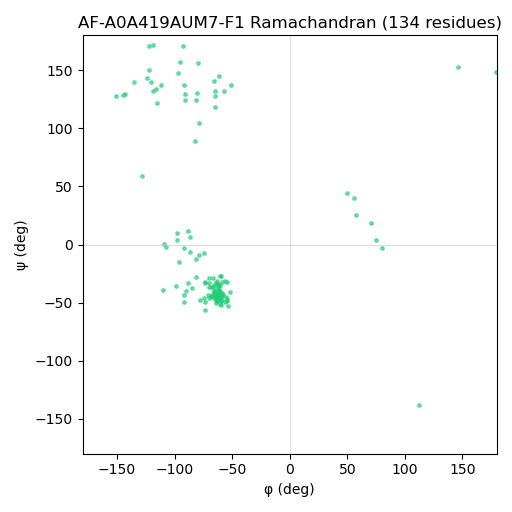 O . SER A 1 96 ? -1.433 3.250 -11.356 1.00 90.44 96 SER A O 1
ATOM 815 N N . GLU A 1 97 ? -1.237 2.036 -13.246 1.00 92.38 97 GLU A N 1
ATOM 816 C CA . GLU A 1 97 ? -2.332 1.101 -12.954 1.00 92.38 97 GLU A CA 1
ATOM 817 C C . GLU A 1 97 ? -2.080 0.373 -11.628 1.00 92.38 97 GLU A C 1
ATOM 819 O O . GLU A 1 97 ? -2.919 0.406 -10.729 1.00 92.38 97 GLU A O 1
ATOM 824 N N . PHE A 1 98 ? -0.881 -0.188 -11.454 1.00 92.50 98 PHE A N 1
ATOM 825 C CA . PHE A 1 98 ? -0.474 -0.851 -10.221 1.00 92.50 98 PHE A CA 1
ATOM 826 C C . PHE A 1 98 ? -0.629 0.050 -8.991 1.00 92.50 98 PHE A C 1
ATOM 828 O O . PHE A 1 98 ? -1.168 -0.401 -7.979 1.00 92.50 98 PHE A O 1
ATOM 835 N N . MET A 1 99 ? -0.178 1.306 -9.049 1.00 93.06 99 MET A N 1
ATOM 836 C CA . MET A 1 99 ? -0.278 2.237 -7.924 1.00 93.06 99 MET A CA 1
ATOM 837 C C . MET A 1 99 ? -1.742 2.513 -7.582 1.00 93.06 99 MET A C 1
ATOM 839 O O . MET A 1 99 ? -2.137 2.381 -6.424 1.00 93.06 99 MET A O 1
ATOM 843 N N . THR A 1 100 ? -2.567 2.825 -8.585 1.00 93.06 100 THR A N 1
ATOM 844 C CA . THR A 1 100 ? -3.999 3.074 -8.388 1.00 93.06 100 THR A CA 1
ATOM 845 C C . THR A 1 100 ? -4.710 1.859 -7.794 1.00 93.06 100 THR A C 1
ATOM 847 O O . THR A 1 100 ? -5.425 1.993 -6.801 1.00 93.06 100 THR A O 1
ATOM 850 N N . GLU A 1 101 ? -4.491 0.666 -8.346 1.00 95.25 101 GLU A N 1
ATOM 851 C CA . GLU A 1 101 ? -5.115 -0.563 -7.850 1.00 95.25 101 GLU A CA 1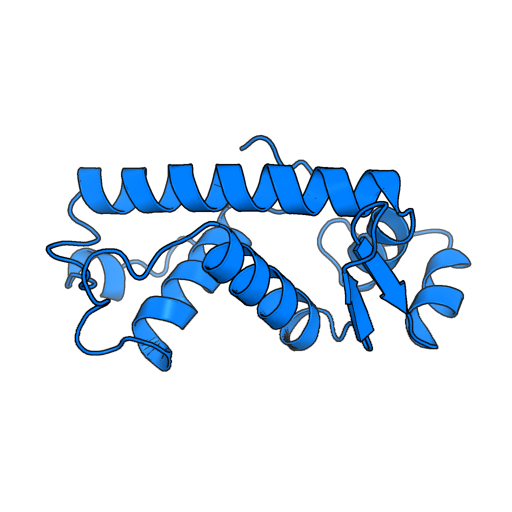
ATOM 852 C C . GLU A 1 101 ? -4.644 -0.926 -6.439 1.00 95.25 101 GLU A C 1
ATOM 854 O O . GLU A 1 101 ? -5.459 -1.327 -5.609 1.00 95.25 101 GLU A O 1
ATOM 859 N N . THR A 1 102 ? -3.354 -0.743 -6.136 1.00 94.75 102 THR A N 1
ATOM 860 C CA . THR A 1 102 ? -2.805 -1.025 -4.799 1.00 94.75 102 THR A CA 1
ATOM 861 C C . THR A 1 102 ? -3.391 -0.087 -3.749 1.00 94.75 102 THR A C 1
ATOM 863 O O . THR A 1 102 ? -3.727 -0.537 -2.658 1.00 94.75 102 THR A O 1
ATOM 866 N N . ILE A 1 103 ? -3.558 1.204 -4.065 1.00 95.62 103 ILE A N 1
ATOM 867 C CA . ILE A 1 103 ? -4.200 2.169 -3.157 1.00 95.62 103 ILE A CA 1
ATOM 868 C C . ILE A 1 103 ? -5.636 1.735 -2.858 1.00 95.62 103 ILE A C 1
ATOM 870 O O . ILE A 1 103 ? -6.058 1.754 -1.702 1.00 95.62 103 ILE A O 1
ATOM 874 N N . VAL A 1 104 ? -6.389 1.324 -3.882 1.00 96.31 104 VAL A N 1
ATOM 875 C CA . VAL A 1 104 ? -7.760 0.838 -3.694 1.00 96.31 104 VAL A CA 1
ATOM 876 C C . VAL A 1 104 ? -7.782 -0.424 -2.830 1.00 96.31 104 VAL A C 1
ATOM 878 O O . VAL A 1 104 ? -8.568 -0.494 -1.889 1.00 96.31 104 VAL A O 1
ATOM 881 N N . ASP A 1 105 ? -6.914 -1.398 -3.101 1.00 96.31 105 ASP A N 1
ATOM 882 C CA . ASP A 1 105 ? -6.867 -2.634 -2.317 1.00 96.31 105 ASP A CA 1
ATOM 883 C C . ASP A 1 105 ? -6.418 -2.390 -0.862 1.00 96.31 105 ASP A C 1
ATOM 885 O O . ASP A 1 105 ? -6.936 -3.034 0.050 1.00 96.31 105 ASP A O 1
ATOM 889 N N . LEU A 1 106 ? -5.504 -1.440 -0.614 1.00 96.19 106 LEU A N 1
ATOM 890 C CA . LEU A 1 106 ? -5.118 -1.025 0.741 1.00 96.19 106 LEU A CA 1
ATOM 891 C C . LEU A 1 106 ? -6.283 -0.389 1.494 1.00 96.19 106 LEU A C 1
ATOM 893 O O . LEU A 1 106 ? -6.483 -0.712 2.663 1.00 96.19 106 LEU A O 1
ATOM 897 N N . LYS A 1 107 ? -7.059 0.480 0.836 1.00 95.31 107 LYS A N 1
ATOM 898 C CA . LYS A 1 107 ? -8.265 1.076 1.425 1.00 95.31 107 LYS A CA 1
ATOM 899 C C . LYS A 1 107 ? -9.281 0.009 1.802 1.00 95.31 107 LYS A C 1
ATOM 901 O O . LYS A 1 107 ? -9.711 -0.025 2.947 1.00 95.31 107 LYS A O 1
ATOM 906 N N . GLU A 1 108 ? -9.603 -0.889 0.874 1.00 95.69 108 GLU A N 1
ATOM 907 C CA . GLU A 1 108 ? -10.574 -1.962 1.115 1.00 95.69 108 GLU A CA 1
ATOM 908 C C . GLU A 1 108 ? -10.113 -2.899 2.237 1.00 95.69 108 GLU A C 1
ATOM 910 O O . GLU A 1 108 ? -10.907 -3.269 3.102 1.00 95.69 108 GLU A O 1
ATOM 915 N N . LEU A 1 109 ? -8.824 -3.259 2.273 1.00 95.19 109 LEU A N 1
ATOM 916 C CA . LEU A 1 109 ? -8.272 -4.059 3.365 1.00 95.19 109 LEU A CA 1
ATOM 917 C C . LEU A 1 109 ? -8.336 -3.306 4.696 1.00 95.19 109 LEU A C 1
ATO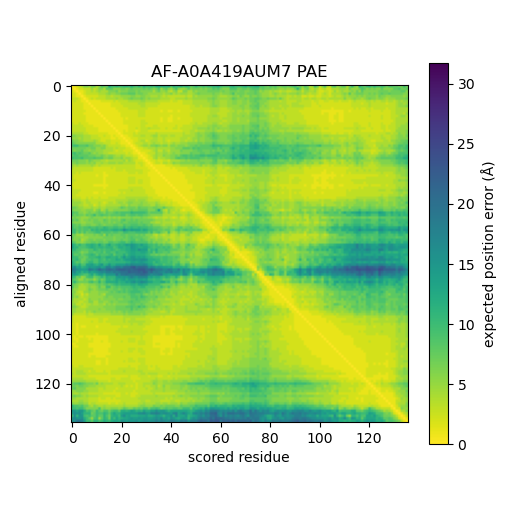M 919 O O . LEU A 1 109 ? -8.681 -3.893 5.719 1.00 95.19 109 LEU A O 1
ATOM 923 N N . HIS A 1 110 ? -7.994 -2.022 4.699 1.00 94.19 110 HIS A N 1
ATOM 924 C CA . HIS A 1 110 ? -8.000 -1.218 5.907 1.00 94.19 110 HIS A CA 1
ATOM 925 C C . HIS A 1 110 ? -9.424 -1.053 6.470 1.00 94.19 110 HIS A C 1
ATOM 927 O O . HIS A 1 110 ? -9.645 -1.342 7.646 1.00 94.19 110 HIS A O 1
ATOM 933 N N . GLU A 1 111 ? -10.402 -0.719 5.628 1.00 94.06 111 GLU A N 1
ATOM 934 C CA . GLU A 1 111 ? -11.826 -0.670 5.992 1.00 94.06 111 GLU A CA 1
ATOM 935 C C . GLU A 1 111 ? -12.321 -2.021 6.519 1.00 94.06 111 GLU A C 1
ATOM 937 O O . GLU A 1 111 ? -13.026 -2.093 7.528 1.00 94.06 111 GLU A O 1
ATOM 942 N N . TRP A 1 112 ? -11.914 -3.118 5.874 1.00 94.88 112 TRP A N 1
ATOM 943 C CA . TRP A 1 112 ? -12.259 -4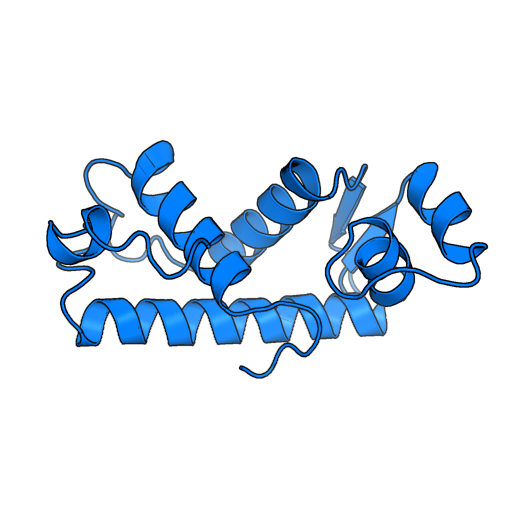.456 6.335 1.00 94.88 112 TRP A CA 1
ATOM 944 C C . TRP A 1 112 ? -11.683 -4.741 7.731 1.00 94.88 112 TRP A C 1
ATOM 946 O O . TRP A 1 112 ? -12.410 -5.217 8.604 1.00 94.88 112 TRP A O 1
ATOM 956 N N . LEU A 1 113 ? -10.420 -4.387 7.990 1.00 93.88 113 LEU A N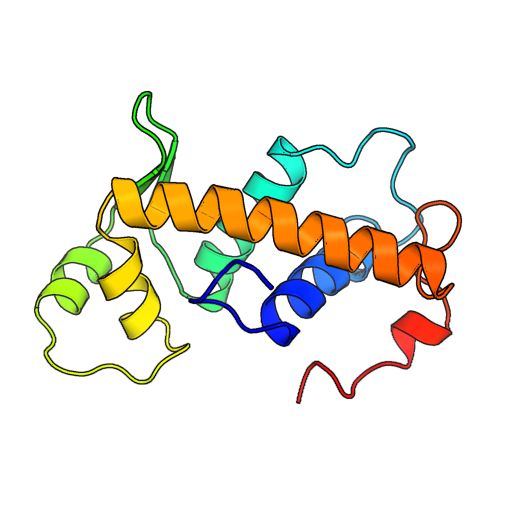 1
ATOM 957 C CA . LEU A 1 113 ? -9.791 -4.533 9.308 1.00 93.88 113 LEU A CA 1
ATOM 958 C C . LEU A 1 113 ? -10.503 -3.705 10.391 1.00 93.88 113 LEU A C 1
ATOM 960 O O . LEU A 1 113 ? -10.657 -4.181 11.519 1.00 93.88 113 LEU A O 1
ATOM 964 N N . GLU A 1 114 ? -10.955 -2.494 10.072 1.00 93.25 114 GLU A N 1
ATOM 965 C CA . GLU A 1 114 ? -11.782 -1.694 10.982 1.00 93.25 114 GLU A CA 1
ATOM 966 C C . GLU A 1 114 ? -13.129 -2.377 11.255 1.00 93.25 114 GLU A C 1
ATOM 968 O O . GLU A 1 114 ? -13.509 -2.560 12.415 1.00 93.25 114 GLU A O 1
ATOM 973 N N . SER A 1 115 ? -13.819 -2.839 10.206 1.00 94.75 115 SER A N 1
ATOM 974 C CA . SER A 1 115 ? -15.124 -3.506 10.328 1.00 94.75 115 SER A CA 1
ATOM 975 C C . SER A 1 115 ? -15.060 -4.786 11.171 1.00 94.75 115 SER A C 1
ATOM 977 O O . SER A 1 115 ? -15.953 -5.072 11.968 1.00 94.75 115 SER A O 1
ATOM 979 N N . GLU A 1 116 ? -13.946 -5.509 11.080 1.00 95.12 116 GLU A N 1
ATOM 980 C CA . GLU A 1 116 ? -13.687 -6.748 11.806 1.00 95.12 116 GLU A CA 1
ATOM 981 C C . GLU A 1 116 ? -13.052 -6.516 13.188 1.00 95.12 116 GLU A C 1
ATOM 983 O O . GLU A 1 116 ? -12.580 -7.461 13.834 1.00 95.12 116 GLU A O 1
ATOM 988 N N . SER A 1 117 ? -13.031 -5.266 13.665 1.00 94.00 117 SER A N 1
ATOM 989 C CA . SER A 1 117 ? -12.476 -4.868 14.966 1.00 94.00 117 SER A CA 1
ATOM 990 C C . SER A 1 117 ? -11.003 -5.248 15.156 1.00 94.00 117 SER A C 1
ATOM 992 O O . SER A 1 117 ? -10.535 -5.417 16.282 1.00 94.00 117 SER A O 1
ATOM 994 N N . TYR A 1 118 ? -10.251 -5.398 14.065 1.00 93.12 118 TYR A N 1
ATOM 995 C CA . TYR A 1 118 ? -8.795 -5.470 14.124 1.00 93.12 118 TYR A CA 1
ATOM 996 C C . TYR A 1 118 ? -8.204 -4.091 14.420 1.00 93.12 118 TYR A C 1
ATOM 998 O O . TYR A 1 118 ? -7.211 -3.996 15.143 1.00 93.12 118 TYR A O 1
ATOM 1006 N N . ILE A 1 119 ? -8.852 -3.035 13.933 1.00 92.75 119 ILE A N 1
ATOM 1007 C CA . ILE A 1 119 ? -8.507 -1.639 14.189 1.00 92.75 119 ILE A CA 1
ATOM 1008 C C . ILE A 1 119 ? -9.706 -0.957 14.846 1.00 92.75 119 ILE A C 1
ATOM 1010 O O . ILE A 1 119 ? -10.852 -1.218 14.493 1.00 92.75 119 ILE A O 1
ATOM 1014 N N . SER A 1 120 ? -9.450 -0.103 15.833 1.00 91.56 120 SER A N 1
ATOM 1015 C CA . SER A 1 120 ? -10.486 0.675 16.509 1.00 91.56 120 SER A CA 1
ATOM 1016 C C . SER A 1 120 ? -9.957 2.051 16.88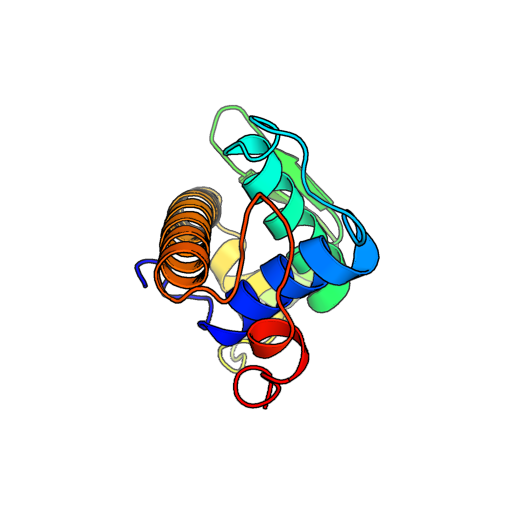4 1.00 91.56 120 SER A C 1
ATOM 1018 O O . SER A 1 120 ? -8.881 2.172 17.473 1.00 91.56 120 SER A O 1
ATOM 1020 N N . SER A 1 121 ? -10.699 3.097 16.512 1.00 87.62 121 SER A N 1
ATOM 1021 C CA . SER A 1 121 ? -10.331 4.500 16.761 1.00 87.62 121 SER A CA 1
ATOM 1022 C C . SER A 1 121 ? -8.896 4.834 16.320 1.00 87.62 121 SER A C 1
ATOM 1024 O O . SER A 1 121 ? -8.138 5.465 17.059 1.00 87.62 121 SER A O 1
ATOM 1026 N N . GLY A 1 122 ? -8.506 4.363 15.129 1.00 86.38 122 GLY A N 1
ATOM 1027 C CA . GLY A 1 122 ? -7.169 4.578 14.571 1.00 86.38 122 GLY A CA 1
ATOM 1028 C C . GLY A 1 122 ? -6.054 3.811 15.289 1.00 86.38 122 GLY A C 1
ATOM 1029 O O . GLY A 1 122 ? -4.893 4.192 15.168 1.00 86.38 122 GLY A O 1
ATOM 1030 N N . ARG A 1 123 ? -6.370 2.763 16.061 1.00 90.56 123 ARG A N 1
ATOM 1031 C CA . ARG A 1 123 ? -5.396 1.939 16.796 1.00 90.56 123 ARG A CA 1
ATOM 1032 C C . ARG A 1 123 ? -5.530 0.475 16.430 1.00 90.56 123 ARG A C 1
ATOM 1034 O O . ARG A 1 123 ? -6.644 -0.029 16.317 1.00 90.56 123 ARG A O 1
ATOM 1041 N N . MET A 1 124 ? -4.405 -0.227 16.352 1.00 91.38 124 MET A N 1
ATOM 1042 C CA . MET A 1 124 ? -4.424 -1.686 16.311 1.00 91.38 124 MET A CA 1
ATOM 1043 C C . MET A 1 124 ? -4.959 -2.263 17.628 1.00 91.38 124 MET A C 1
ATOM 1045 O O . MET A 1 124 ? -4.646 -1.780 18.718 1.00 91.38 124 MET A O 1
ATOM 1049 N N . THR A 1 125 ? -5.754 -3.322 17.530 1.00 91.94 125 THR A N 1
ATOM 1050 C CA . THR A 1 125 ? -6.235 -4.083 18.688 1.00 91.94 125 THR A CA 1
ATOM 1051 C C . THR A 1 125 ? -5.317 -5.266 18.995 1.00 91.94 125 THR A C 1
ATOM 1053 O O . THR A 1 125 ? -4.450 -5.648 18.206 1.00 91.94 125 THR A O 1
ATOM 1056 N N . GLU A 1 126 ? -5.546 -5.924 20.131 1.00 89.88 126 GLU A N 1
ATOM 1057 C CA . GLU A 1 126 ? -4.869 -7.183 20.456 1.00 89.88 126 GLU A CA 1
ATOM 1058 C C . GLU A 1 126 ? -5.135 -8.280 19.406 1.00 89.88 126 GLU A C 1
ATOM 1060 O O . GLU A 1 126 ? -4.241 -9.075 19.111 1.00 89.88 126 GLU A O 1
ATOM 1065 N N . LYS A 1 127 ? -6.329 -8.283 18.787 1.00 90.75 127 LYS A N 1
ATOM 1066 C CA . LYS A 1 127 ? -6.692 -9.194 17.687 1.00 90.75 127 LYS A CA 1
ATOM 1067 C C . LYS A 1 127 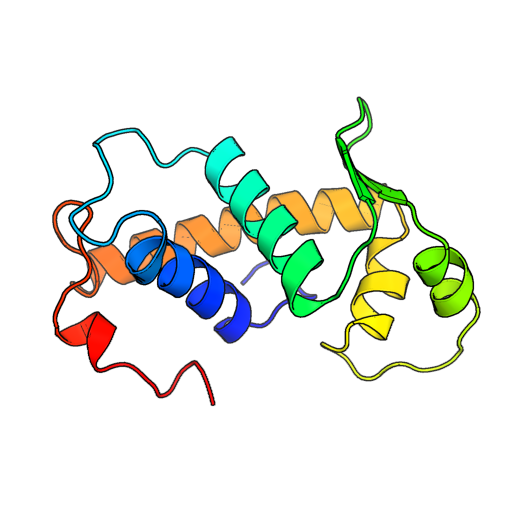? -5.730 -9.031 16.507 1.00 90.75 127 LYS A C 1
ATOM 1069 O O . LYS A 1 127 ? -5.252 -10.024 15.971 1.00 90.75 127 LYS A O 1
ATOM 1074 N N . PHE A 1 128 ? -5.395 -7.789 16.155 1.00 89.31 128 PHE A N 1
ATOM 1075 C CA . PHE A 1 128 ? -4.423 -7.477 15.104 1.00 89.31 128 PHE A CA 1
ATOM 1076 C C . PHE A 1 128 ? -3.002 -7.876 15.480 1.00 89.31 128 PHE A C 1
ATOM 1078 O O . PHE A 1 128 ? -2.313 -8.508 14.687 1.00 89.31 128 PHE A O 1
ATOM 1085 N N . MET A 1 129 ? -2.571 -7.597 16.711 1.00 84.75 129 MET A N 1
ATOM 1086 C CA . MET A 1 129 ? -1.217 -7.952 17.151 1.00 84.75 129 MET A CA 1
ATOM 1087 C C . MET A 1 129 ? -0.961 -9.463 17.190 1.00 84.75 129 MET A C 1
ATOM 1089 O O . MET A 1 129 ? 0.161 -9.894 16.937 1.00 84.75 129 MET A O 1
ATOM 1093 N N . LYS A 1 130 ? -1.981 -10.270 17.503 1.00 85.06 130 LYS A N 1
ATOM 1094 C CA . LYS A 1 130 ? -1.872 -11.738 17.558 1.00 85.06 130 LYS A CA 1
ATOM 1095 C C . LYS A 1 130 ? -1.982 -12.41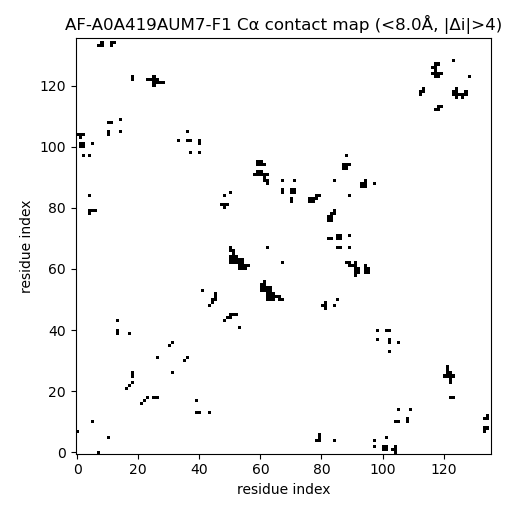4 16.186 1.00 85.06 130 LYS A C 1
ATOM 1097 O O . LYS A 1 130 ? -1.684 -13.603 16.073 1.00 85.06 130 LYS A O 1
ATOM 1102 N N . GLN A 1 131 ? -2.408 -11.685 15.155 1.00 79.94 131 GLN A N 1
ATOM 1103 C CA . GLN A 1 131 ? -2.641 -12.225 13.821 1.00 79.94 131 GLN A CA 1
ATOM 1104 C C . GLN A 1 131 ? -1.331 -12.312 13.025 1.00 79.94 131 GLN A C 1
ATOM 1106 O O . GLN A 1 131 ? -0.960 -11.395 12.293 1.00 79.94 131 GLN A O 1
ATOM 1111 N N . ASN A 1 132 ? -0.650 -13.454 13.159 1.00 69.12 132 ASN A N 1
ATOM 1112 C CA . ASN A 1 132 ? 0.598 -13.759 12.446 1.00 69.12 132 ASN A CA 1
ATOM 1113 C C . ASN A 1 132 ? 0.398 -14.594 11.171 1.00 69.12 132 ASN A C 1
ATOM 1115 O O . ASN A 1 132 ? 1.312 -14.694 10.361 1.00 69.12 132 ASN A O 1
ATOM 1119 N N . SER A 1 133 ? -0.770 -15.216 10.975 1.00 63.16 133 SER A N 1
ATOM 1120 C CA . SER A 1 133 ? -0.965 -16.212 9.909 1.00 63.16 133 SER A CA 1
ATOM 1121 C C . SER A 1 133 ? -1.074 -15.642 8.495 1.00 63.16 133 SER A C 1
ATOM 1123 O O . SER A 1 133 ? -1.127 -16.420 7.555 1.00 63.16 133 SER A O 1
ATOM 1125 N N . TRP A 1 134 ? -1.130 -14.321 8.327 1.00 67.31 134 TRP A N 1
ATOM 1126 C CA . TRP A 1 134 ? -1.136 -13.672 7.007 1.00 67.31 134 TRP A CA 1
ATOM 1127 C C . TRP A 1 134 ? 0.244 -13.177 6.569 1.00 67.31 134 TRP A C 1
ATOM 1129 O O . TRP A 1 134 ? 0.350 -12.499 5.555 1.00 67.31 134 TRP A O 1
ATOM 1139 N N . LEU A 1 135 ? 1.280 -13.457 7.364 1.00 62.00 135 LEU A N 1
ATOM 1140 C CA . LEU A 1 135 ? 2.674 -13.116 7.070 1.00 62.00 135 LEU A CA 1
ATOM 1141 C C . LEU A 1 135 ? 3.516 -14.351 6.695 1.00 62.00 135 LEU A C 1
ATOM 1143 O O . LEU A 1 135 ? 4.706 -14.194 6.431 1.00 62.00 135 LEU A O 1
ATOM 1147 N N . ASN A 1 136 ? 2.916 -15.549 6.724 1.00 54.09 136 ASN A N 1
ATOM 1148 C CA . ASN A 1 136 ? 3.529 -16.844 6.408 1.00 54.09 136 ASN A CA 1
ATOM 1149 C C . ASN A 1 136 ? 2.854 -17.453 5.181 1.00 54.09 136 ASN A C 1
ATOM 1151 O O . ASN A 1 136 ? 3.554 -18.181 4.446 1.00 54.09 136 ASN A O 1
#

Solvent-accessible surface area (backbone atoms only — not comparable to full-atom values): 7732 Å² total; per-residue (Å²): 125,72,38,87,74,63,56,70,42,58,52,49,50,51,57,47,45,42,42,64,72,76,29,66,82,43,50,63,90,86,63,84,43,72,70,50,45,50,50,50,52,52,50,48,42,33,71,78,46,60,50,74,39,81,44,85,52,99,84,36,36,44,67,45,49,78,64,43,67,53,34,62,73,55,92,80,59,59,86,81,35,49,55,29,48,40,37,63,41,55,40,41,68,51,26,33,50,45,51,56,29,43,45,51,41,45,49,54,51,51,54,48,35,39,76,70,56,25,29,55,90,51,22,77,32,72,66,42,76,69,60,60,80,62,80,114

Secondary structure (DSSP, 8-state):
---SS--HHHHHHHHHHIIIII-SS-PPTT---HHHHHHHHHHHHHHHH--SEEEEETTEEEEESHHHHHHTT-S---TTSHHHHHHHTTSHHHHHHHHHHHHHHHHHHHHHHHHTTSEETTEE-HHHHH--TT--

Foldseek 3Di:
DQQPQDDVLLLLVLVVCCCVPVNVPFDDPPNDDLVVLLVSVVVSLCPVLVQPDWDQDPLGIAGDDPVLVVLCPDDDDDRPHSSNCSNQCRDRVSVRSNSVVSSVSSVVVVVVCVVVVCDDRRHGDPVVVPPPPSND

Sequence (136 aa):
MKNKYMEIQHLYKMLRNMYMEVFPSSIPSGFITDEFYETMIINYLTEEFHFEEIIKTENGYELRGTKVDVYKKMNEHQKGSAAYYMKELSHIDTFSEFMTETIVDLKELHEWLESESYISSGRMTEKFMKQNSWLN

Radius of gyration: 15.66 Å; Cα contacts (8 Å, |Δi|>4): 156; chains: 1; bounding box: 36×31×40 Å

Nearest PDB structures (foldseek):
  3j3y-assembly1_cR  TM=2.397E-01  e=5.791E+00  Human immunodeficiency virus 1

pLDDT: mean 85.09, std 8.67, range [54.09, 96.31]

Mean predicted aligned error: 5.54 Å